Protein AF-A0A3D4IDK9-F1 (afdb_monomer)

Foldseek 3Di:
DDPAQKDKDWDAPVCLVVQLVLCCVPPVGSDDPDPRPDPQKTKMFMGGNNHTNDIDIWGCPDPPDTD

Secondary structure (DSSP, 8-state):
-PPPSEEEEE--GGGHHHHHHHHHHHHS----SS-TT-TTEEEEEEEETTEEEEEEEEEEEETTEE-

Radius of gyration: 12.93 Å; Cα contacts (8 Å, |Δi|>4): 94; chains: 1; bounding box: 24×32×32 Å

Structure (mmCIF, N/CA/C/O backbone):
data_AF-A0A3D4IDK9-F1
#
_entry.id   AF-A0A3D4IDK9-F1
#
loop_
_atom_site.group_PDB
_atom_site.id
_atom_site.type_symbol
_atom_site.label_atom_id
_atom_site.label_alt_id
_atom_site.label_comp_id
_atom_site.label_asym_id
_atom_site.label_entity_id
_atom_site.label_seq_id
_atom_site.pdbx_PDB_ins_code
_atom_site.Cartn_x
_atom_site.Cartn_y
_atom_site.Cartn_z
_atom_site.occupancy
_atom_site.B_iso_or_equiv
_atom_site.auth_seq_id
_atom_site.auth_comp_id
_atom_site.auth_asym_id
_atom_site.auth_atom_id
_atom_site.pdbx_PDB_model_num
ATOM 1 N N . MET A 1 1 ? -8.878 20.130 18.032 1.00 74.69 1 MET A N 1
ATOM 2 C CA . MET A 1 1 ? -9.268 19.553 16.728 1.00 74.69 1 MET A CA 1
ATOM 3 C C . MET A 1 1 ? -9.048 18.054 16.828 1.00 74.69 1 MET A C 1
ATOM 5 O O . MET A 1 1 ? -7.955 17.668 17.220 1.00 74.69 1 MET A O 1
ATOM 9 N N . ILE A 1 2 ? -10.072 17.231 16.599 1.00 82.62 2 ILE A N 1
ATOM 10 C CA . ILE A 1 2 ? -9.919 15.768 16.594 1.00 82.62 2 ILE A CA 1
ATOM 11 C C . ILE A 1 2 ? -9.387 15.393 15.203 1.00 82.62 2 ILE A C 1
ATOM 13 O O . ILE A 1 2 ? -9.975 15.856 14.222 1.00 82.62 2 ILE A O 1
ATOM 17 N N . PRO A 1 3 ? -8.272 14.651 15.082 1.00 80.75 3 PRO A N 1
ATOM 18 C CA . PRO A 1 3 ? -7.784 14.219 13.779 1.00 80.75 3 PRO A CA 1
ATOM 19 C C . PRO A 1 3 ? -8.841 13.351 13.080 1.00 80.75 3 PRO A C 1
ATOM 21 O O . PRO A 1 3 ? -9.579 12.629 13.756 1.00 80.75 3 PRO A O 1
ATOM 24 N N . PRO A 1 4 ? -8.946 13.424 11.743 1.00 89.50 4 PRO A N 1
ATOM 25 C CA . PRO A 1 4 ? -9.896 12.604 11.010 1.00 89.50 4 PRO A CA 1
ATOM 26 C C . PRO A 1 4 ? -9.634 11.117 11.288 1.00 89.50 4 PRO A C 1
ATOM 28 O O . PRO A 1 4 ? -8.479 10.720 11.470 1.00 89.50 4 PRO A O 1
ATOM 31 N N . PRO A 1 5 ? -10.681 10.273 11.285 1.00 94.06 5 PRO A N 1
ATOM 32 C CA . PRO A 1 5 ? -10.521 8.840 11.517 1.00 94.0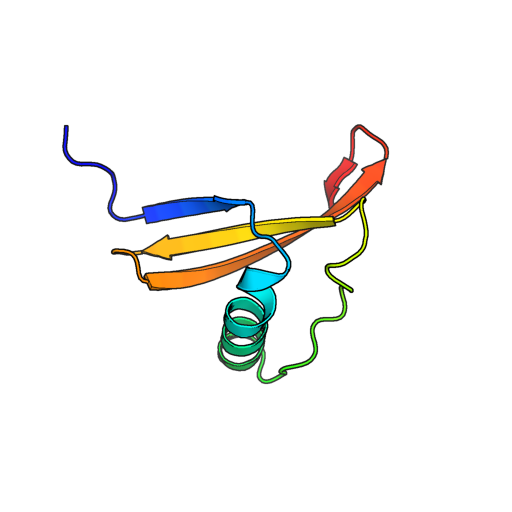6 5 PRO A CA 1
ATOM 33 C C . PRO A 1 5 ? -9.761 8.159 10.374 1.00 94.06 5 PRO A C 1
ATOM 35 O O . PRO A 1 5 ? -9.373 7.006 10.508 1.00 94.06 5 PRO A O 1
ATOM 38 N N . TYR A 1 6 ? -9.530 8.851 9.257 1.00 96.06 6 TYR A N 1
ATOM 39 C CA . TYR A 1 6 ? -8.794 8.347 8.110 1.00 96.06 6 TYR A CA 1
ATOM 40 C C . TYR A 1 6 ? -7.460 9.068 7.906 1.00 96.06 6 TYR A C 1
ATOM 42 O O . TYR A 1 6 ? -7.329 10.269 8.144 1.00 96.06 6 TYR A O 1
ATOM 50 N N . SER A 1 7 ? -6.464 8.332 7.414 1.00 96.44 7 SER A N 1
ATOM 51 C CA . SER A 1 7 ? -5.176 8.898 6.995 1.00 96.44 7 SER A CA 1
ATOM 52 C C . SER A 1 7 ? -4.595 8.131 5.811 1.00 96.44 7 SER A C 1
ATOM 54 O O . SER A 1 7 ? -4.893 6.952 5.635 1.00 96.44 7 SER A O 1
ATOM 56 N N . ILE A 1 8 ? -3.757 8.794 5.017 1.00 96.19 8 ILE A N 1
ATOM 57 C CA . ILE A 1 8 ? -2.955 8.168 3.961 1.00 96.19 8 ILE A CA 1
ATOM 58 C C . ILE A 1 8 ? -1.484 8.353 4.325 1.00 96.19 8 ILE A C 1
ATOM 60 O O . ILE A 1 8 ? -1.090 9.444 4.742 1.00 96.19 8 ILE A O 1
ATOM 64 N N . ARG A 1 9 ? -0.679 7.296 4.193 1.00 95.00 9 ARG A N 1
ATOM 65 C CA . ARG A 1 9 ? 0.750 7.315 4.534 1.00 95.00 9 ARG A CA 1
ATOM 66 C C . ARG A 1 9 ? 1.581 6.713 3.410 1.00 95.00 9 ARG A C 1
ATOM 68 O O . ARG A 1 9 ? 1.191 5.697 2.837 1.00 95.00 9 ARG A O 1
ATOM 75 N N . LEU A 1 10 ? 2.734 7.321 3.137 1.00 92.75 10 LEU A N 1
A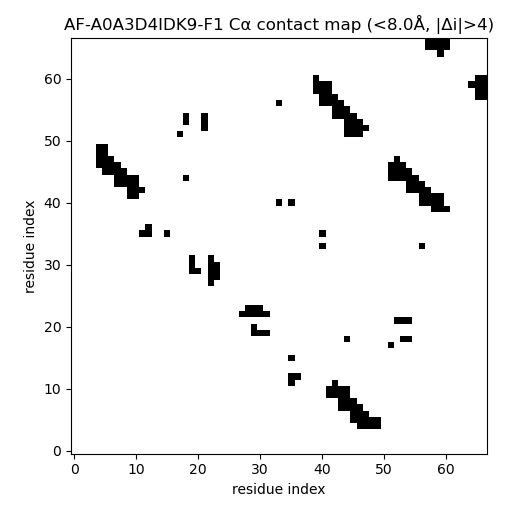TOM 76 C CA . LEU A 1 10 ? 3.790 6.689 2.348 1.00 92.75 10 LEU A CA 1
ATOM 77 C C . LEU A 1 10 ? 4.205 5.380 3.019 1.00 92.75 10 LEU A C 1
ATOM 79 O O . LEU A 1 10 ? 4.315 5.312 4.242 1.00 92.75 10 LEU A O 1
ATOM 83 N N . SER A 1 11 ? 4.371 4.349 2.203 1.00 89.56 11 SER A N 1
ATOM 84 C CA . SER A 1 11 ? 4.715 2.998 2.634 1.00 89.56 11 SER A CA 1
ATOM 85 C C . SER A 1 11 ? 6.102 2.620 2.139 1.00 89.56 11 SER A C 1
ATOM 87 O O . SER A 1 11 ? 6.560 3.104 1.106 1.00 89.56 11 SER A O 1
ATOM 89 N N . ASP A 1 12 ? 6.748 1.737 2.885 1.00 86.81 12 ASP A N 1
ATOM 90 C CA . ASP A 1 12 ? 8.081 1.214 2.621 1.00 86.81 12 ASP A CA 1
ATOM 91 C C . ASP A 1 12 ? 8.060 -0.322 2.564 1.00 86.81 12 ASP A C 1
ATOM 93 O O . ASP A 1 12 ? 7.011 -0.960 2.688 1.00 86.81 12 ASP A O 1
ATOM 97 N N . MET A 1 13 ? 9.232 -0.941 2.426 1.00 86.75 13 MET A N 1
ATOM 98 C CA . MET A 1 13 ? 9.365 -2.401 2.402 1.00 86.75 13 MET A CA 1
ATOM 99 C C . MET A 1 13 ? 8.809 -3.101 3.652 1.00 86.75 13 MET A C 1
ATOM 101 O O . MET A 1 13 ? 8.377 -4.249 3.555 1.00 86.75 13 MET A O 1
ATOM 105 N N . GLN A 1 14 ? 8.768 -2.440 4.816 1.00 89.19 14 GLN A N 1
ATOM 106 C CA . GLN A 1 14 ? 8.207 -3.032 6.040 1.00 89.19 14 GLN A CA 1
ATOM 107 C C . GLN A 1 14 ? 6.687 -3.194 5.951 1.00 89.19 14 GLN A C 1
ATOM 109 O O . GLN A 1 14 ? 6.097 -4.025 6.641 1.00 89.19 14 GLN A O 1
ATOM 114 N N . SER A 1 15 ? 6.058 -2.422 5.068 1.00 90.50 15 SER A N 1
ATOM 115 C CA . SER A 1 15 ? 4.622 -2.448 4.822 1.00 90.50 15 SER A CA 1
ATOM 116 C C . SER A 1 15 ? 4.195 -3.572 3.868 1.00 90.50 15 SER A C 1
ATOM 118 O O . SER A 1 15 ? 2.997 -3.832 3.747 1.00 90.50 15 SER A O 1
ATOM 120 N N . LEU A 1 16 ? 5.138 -4.275 3.221 1.00 89.56 16 LEU A N 1
ATOM 121 C CA . LEU A 1 16 ? 4.847 -5.328 2.239 1.00 89.56 16 LEU A CA 1
ATOM 122 C C . LEU A 1 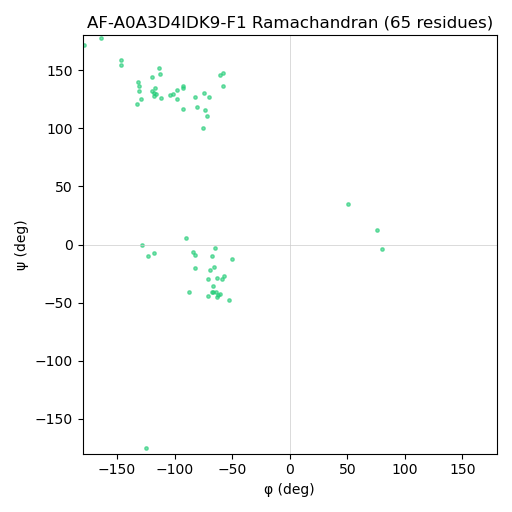16 ? 3.879 -6.408 2.766 1.00 89.56 16 LEU A C 1
ATOM 124 O O . LEU A 1 16 ? 2.875 -6.648 2.096 1.00 89.56 16 LEU A O 1
ATOM 128 N N . PRO A 1 17 ? 4.052 -6.983 3.976 1.00 91.94 17 PRO A N 1
ATOM 129 C CA . PRO A 1 17 ? 3.120 -7.997 4.479 1.00 91.94 17 PRO A CA 1
ATOM 130 C C . PRO A 1 17 ? 1.689 -7.472 4.678 1.00 91.94 17 PRO A C 1
ATOM 132 O O . PRO A 1 17 ? 0.721 -8.227 4.590 1.00 91.94 17 PRO A O 1
ATOM 135 N N . ILE A 1 18 ? 1.533 -6.174 4.964 1.00 93.94 18 ILE A N 1
ATOM 136 C CA . ILE A 1 18 ? 0.217 -5.531 5.086 1.00 93.94 18 ILE A CA 1
ATOM 137 C C . ILE A 1 18 ? -0.420 -5.418 3.702 1.00 93.94 18 ILE A C 1
ATOM 139 O O . ILE A 1 18 ? -1.597 -5.737 3.539 1.00 93.94 18 ILE A O 1
ATOM 143 N N . ILE A 1 19 ? 0.358 -4.995 2.707 1.00 92.19 19 ILE A N 1
ATOM 144 C CA . ILE A 1 19 ? -0.118 -4.812 1.336 1.00 92.19 19 ILE A CA 1
ATOM 145 C C . ILE A 1 19 ? -0.480 -6.162 0.711 1.00 92.19 19 ILE A C 1
ATOM 147 O O . ILE A 1 19 ? -1.537 -6.258 0.102 1.00 92.19 19 ILE A O 1
ATOM 151 N N . GLU A 1 20 ? 0.308 -7.221 0.923 1.00 91.75 20 GLU A N 1
ATOM 152 C CA . GLU A 1 20 ? -0.001 -8.573 0.420 1.00 91.75 20 GLU A CA 1
ATOM 153 C C . GLU A 1 20 ? -1.323 -9.094 0.989 1.00 91.75 20 GLU A C 1
ATOM 155 O O . GLU A 1 20 ? -2.159 -9.625 0.257 1.00 91.75 20 GLU A O 1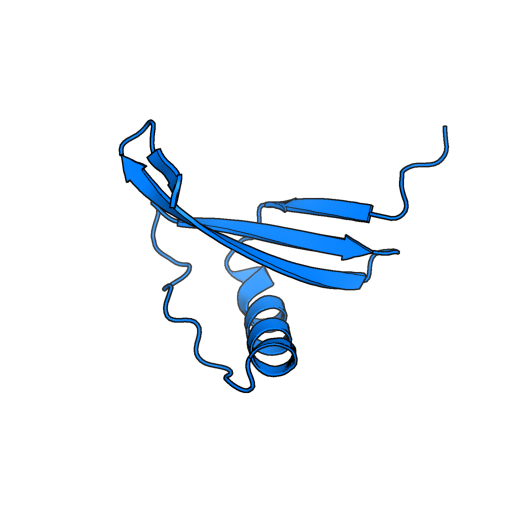
ATOM 160 N N . ARG A 1 21 ? -1.555 -8.880 2.291 1.00 94.06 21 ARG A N 1
ATOM 161 C CA . ARG A 1 21 ? -2.822 -9.233 2.943 1.00 94.06 21 ARG A CA 1
ATOM 162 C C . ARG A 1 21 ? -4.001 -8.433 2.402 1.00 94.06 21 ARG A C 1
ATOM 164 O O . ARG A 1 21 ? -5.083 -8.990 2.244 1.00 94.06 21 ARG A O 1
ATOM 171 N N . LEU A 1 22 ? -3.818 -7.136 2.155 1.00 94.12 22 LEU A N 1
ATOM 172 C CA . LEU A 1 22 ? -4.859 -6.302 1.555 1.00 94.12 22 LEU A CA 1
ATOM 173 C C . LEU A 1 22 ? -5.126 -6.706 0.104 1.00 94.12 22 LEU A C 1
ATOM 175 O O . LEU A 1 22 ? -6.281 -6.763 -0.296 1.00 94.12 22 LEU A O 1
ATOM 179 N N . ASN A 1 23 ? -4.087 -7.015 -0.672 1.00 92.69 23 ASN A N 1
ATOM 180 C CA . ASN A 1 23 ? -4.214 -7.467 -2.054 1.00 92.69 23 ASN A CA 1
ATOM 181 C C . ASN A 1 23 ? -4.993 -8.787 -2.119 1.00 92.69 23 ASN A C 1
ATOM 183 O O . ASN A 1 23 ? -5.928 -8.904 -2.905 1.00 92.69 23 ASN A O 1
ATOM 187 N N . GLU A 1 24 ? -4.699 -9.725 -1.214 1.00 93.75 24 GLU A N 1
ATOM 188 C CA . GLU A 1 24 ? -5.445 -10.980 -1.091 1.00 93.75 24 GLU A CA 1
ATOM 189 C C . GLU A 1 24 ? -6.904 -10.727 -0.702 1.00 93.75 24 GLU A C 1
ATOM 191 O O . GLU A 1 24 ? -7.811 -11.284 -1.313 1.00 93.75 24 GLU A O 1
ATOM 196 N N . ALA A 1 25 ? -7.151 -9.849 0.273 1.00 93.62 25 ALA A N 1
ATOM 197 C CA . ALA A 1 25 ? -8.506 -9.537 0.717 1.00 93.62 25 ALA A CA 1
ATOM 198 C C . ALA A 1 25 ? -9.345 -8.806 -0.349 1.00 93.62 25 ALA A C 1
ATOM 200 O O . ALA A 1 25 ? -10.553 -9.021 -0.422 1.00 93.62 25 ALA A O 1
ATOM 201 N N . ILE A 1 26 ? -8.725 -7.933 -1.151 1.00 91.50 26 ILE A N 1
ATOM 202 C CA . ILE A 1 26 ? -9.413 -7.093 -2.144 1.00 91.50 26 ILE A CA 1
ATOM 203 C C . ILE A 1 26 ? -9.558 -7.820 -3.489 1.00 91.50 26 ILE A C 1
ATOM 205 O O . ILE A 1 26 ? -10.605 -7.716 -4.126 1.00 91.50 26 ILE A O 1
ATOM 209 N N . PHE A 1 27 ? -8.526 -8.545 -3.927 1.00 89.75 27 PHE A N 1
ATOM 210 C CA . PHE A 1 27 ? -8.435 -9.119 -5.276 1.00 89.75 27 PHE A CA 1
ATOM 211 C C . PHE A 1 27 ? -8.364 -10.652 -5.301 1.00 89.75 27 PHE A C 1
ATOM 213 O O . PHE A 1 27 ? -8.437 -11.237 -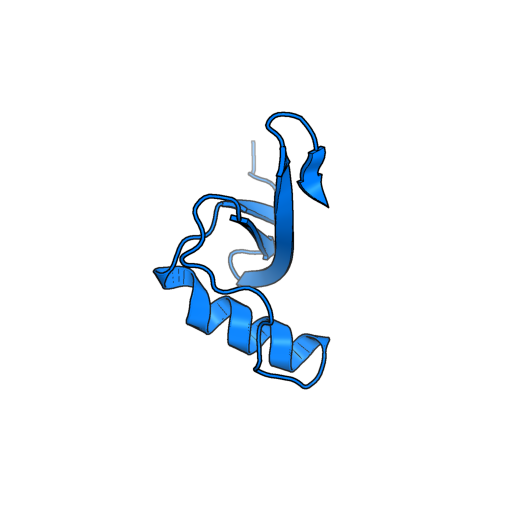6.379 1.00 89.75 27 PHE A O 1
ATOM 220 N N . GLY A 1 28 ? -8.239 -11.315 -4.147 1.00 91.00 28 GLY A N 1
ATOM 221 C CA . GLY A 1 28 ? -8.107 -12.773 -4.066 1.00 91.00 28 GLY A CA 1
ATOM 222 C C . GLY A 1 28 ? -6.725 -13.303 -4.455 1.00 91.00 28 GLY A C 1
ATOM 223 O O . GLY A 1 28 ? -6.577 -14.506 -4.654 1.00 91.00 28 GLY A O 1
ATOM 224 N N . ASP A 1 29 ? -5.721 -12.430 -4.571 1.00 85.50 29 ASP A N 1
ATOM 225 C CA . ASP A 1 29 ? -4.353 -12.788 -4.947 1.00 85.50 29 ASP A CA 1
ATOM 226 C C . ASP A 1 29 ? -3.350 -12.170 -3.968 1.00 85.50 29 ASP A C 1
ATOM 228 O O . ASP A 1 29 ? -3.455 -11.002 -3.604 1.00 85.50 29 ASP A O 1
ATOM 232 N N . ARG A 1 30 ? -2.349 -12.939 -3.540 1.00 80.50 30 ARG A N 1
ATOM 233 C CA . ARG A 1 30 ? -1.239 -12.417 -2.729 1.00 80.50 30 ARG A CA 1
ATOM 234 C C . ARG A 1 30 ? -0.156 -11.758 -3.566 1.00 80.50 30 ARG A C 1
ATOM 236 O O . ARG A 1 30 ? 0.635 -10.989 -3.027 1.00 80.50 30 ARG A O 1
ATOM 243 N N . TYR A 1 31 ? -0.094 -12.068 -4.857 1.00 80.06 31 TYR A N 1
ATOM 244 C CA . TYR A 1 31 ? 0.957 -11.576 -5.723 1.00 80.06 31 TYR A CA 1
ATOM 245 C C . TYR A 1 31 ? 0.755 -10.093 -6.043 1.00 80.06 31 TYR A C 1
ATOM 247 O O . TYR A 1 31 ? -0.196 -9.690 -6.714 1.00 80.06 31 TYR A O 1
ATOM 255 N N . ILE A 1 32 ? 1.697 -9.270 -5.587 1.00 75.44 32 ILE A N 1
ATOM 256 C CA . ILE A 1 32 ? 1.787 -7.867 -5.980 1.00 75.44 32 ILE A CA 1
ATOM 257 C C . ILE A 1 32 ? 2.736 -7.790 -7.176 1.00 75.44 32 ILE A C 1
ATOM 259 O O . ILE A 1 32 ? 3.923 -8.087 -7.066 1.00 75.44 32 ILE A O 1
ATOM 263 N N . ILE A 1 33 ? 2.210 -7.363 -8.327 1.00 64.69 33 ILE A N 1
ATOM 264 C CA . ILE A 1 33 ? 2.972 -7.224 -9.585 1.00 64.69 33 ILE A CA 1
ATOM 265 C C . ILE A 1 33 ? 4.155 -6.250 -9.429 1.00 64.69 33 ILE A C 1
ATOM 267 O O . ILE A 1 33 ? 5.185 -6.382 -10.093 1.00 64.69 33 ILE A O 1
ATOM 271 N N . ALA A 1 34 ? 4.014 -5.262 -8.548 1.00 64.94 34 ALA A N 1
ATOM 272 C CA . ALA A 1 34 ? 5.033 -4.265 -8.276 1.00 64.94 34 ALA A CA 1
ATOM 273 C C . ALA A 1 34 ? 6.098 -4.813 -7.314 1.00 64.94 34 ALA A C 1
ATOM 275 O O . ALA A 1 34 ? 5.804 -5.110 -6.156 1.00 64.94 34 ALA A O 1
ATOM 276 N N . ARG A 1 35 ? 7.358 -4.882 -7.761 1.00 68.00 35 ARG A N 1
ATOM 277 C CA . ARG A 1 35 ? 8.474 -5.072 -6.829 1.00 68.00 35 ARG A CA 1
ATOM 278 C C . ARG A 1 35 ? 8.673 -3.783 -6.042 1.00 68.00 35 ARG A C 1
ATOM 280 O O . ARG A 1 35 ? 9.093 -2.790 -6.619 1.00 68.00 35 ARG A O 1
ATOM 287 N N . MET A 1 36 ? 8.360 -3.791 -4.751 1.00 71.94 36 MET A N 1
ATOM 288 C CA . MET A 1 36 ? 8.418 -2.601 -3.888 1.00 71.94 36 MET A CA 1
ATOM 289 C C . MET A 1 36 ? 9.830 -2.023 -3.671 1.00 71.94 36 MET A C 1
ATOM 291 O O . MET A 1 36 ? 9.975 -0.998 -3.015 1.00 71.94 36 MET A O 1
ATOM 295 N N . ASP A 1 37 ? 10.858 -2.672 -4.214 1.00 70.44 37 ASP A N 1
ATOM 296 C CA . ASP A 1 37 ? 12.252 -2.230 -4.193 1.00 70.44 37 ASP A CA 1
ATOM 297 C C . ASP A 1 37 ? 12.594 -1.237 -5.315 1.00 70.44 37 ASP A C 1
ATOM 299 O O . ASP A 1 37 ? 13.703 -0.704 -5.342 1.00 70.44 37 ASP A O 1
ATOM 303 N N . ARG A 1 38 ? 11.669 -0.974 -6.247 1.00 79.00 38 ARG A N 1
ATOM 304 C CA . ARG A 1 38 ? 11.914 -0.004 -7.312 1.00 79.00 38 ARG A CA 1
ATOM 305 C C . ARG A 1 38 ? 11.837 1.423 -6.781 1.00 79.00 38 ARG A C 1
ATOM 307 O O . ARG A 1 38 ? 10.840 1.826 -6.190 1.00 79.00 38 ARG A O 1
ATOM 314 N N . GLU A 1 39 ? 12.854 2.215 -7.095 1.00 78.25 39 GLU A N 1
ATOM 315 C CA . GLU A 1 39 ? 12.934 3.632 -6.718 1.00 78.25 39 GLU A CA 1
ATOM 316 C C . GLU A 1 39 ? 11.861 4.504 -7.393 1.00 78.25 39 GLU A C 1
ATOM 318 O O . GLU A 1 39 ? 11.552 5.592 -6.916 1.00 78.25 39 GLU A O 1
ATOM 323 N N . ASP A 1 40 ? 11.269 4.030 -8.493 1.00 80.19 40 ASP A N 1
ATOM 324 C CA . ASP A 1 40 ? 10.211 4.724 -9.231 1.00 80.19 40 ASP A CA 1
ATOM 325 C C . ASP A 1 40 ? 8.793 4.376 -8.749 1.00 80.19 40 ASP A C 1
ATOM 327 O O . ASP A 1 40 ? 7.807 4.808 -9.350 1.00 80.19 40 ASP A O 1
ATOM 331 N N . LEU A 1 41 ? 8.668 3.606 -7.667 1.00 83.00 41 LEU A N 1
ATOM 332 C CA . LEU A 1 41 ? 7.385 3.262 -7.074 1.00 83.00 41 LEU A CA 1
ATOM 333 C C . LEU A 1 41 ? 7.048 4.157 -5.891 1.00 83.00 41 LEU A C 1
ATOM 335 O O . LEU A 1 41 ? 7.822 4.337 -4.957 1.00 83.00 41 LEU A O 1
ATOM 339 N N . THR A 1 42 ? 5.815 4.652 -5.894 1.00 86.75 42 THR A N 1
ATOM 340 C CA . THR A 1 42 ? 5.195 5.251 -4.716 1.00 86.75 42 THR A CA 1
ATOM 341 C C . THR A 1 42 ? 4.060 4.361 -4.253 1.00 86.75 42 THR A C 1
ATOM 343 O O . THR A 1 42 ? 3.141 4.054 -5.015 1.00 86.75 42 THR A O 1
ATOM 346 N N . VAL A 1 43 ? 4.102 3.974 -2.981 1.00 88.44 43 VAL A N 1
ATOM 347 C CA . VAL A 1 43 ? 3.045 3.182 -2.360 1.00 88.44 43 VAL A CA 1
ATOM 348 C C . VAL A 1 43 ? 2.426 3.970 -1.221 1.00 88.44 43 VAL A C 1
ATOM 350 O O . VAL A 1 43 ? 3.121 4.516 -0.363 1.00 88.44 43 VAL A O 1
ATOM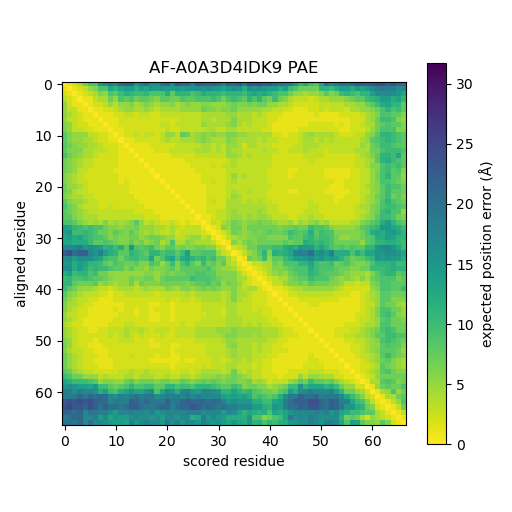 353 N N . LEU A 1 44 ? 1.101 4.040 -1.234 1.00 94.19 44 LEU A N 1
ATOM 354 C CA . LEU A 1 44 ? 0.297 4.731 -0.240 1.00 94.19 44 LEU A CA 1
ATOM 355 C C . LEU A 1 44 ? -0.612 3.725 0.460 1.00 94.19 44 LEU A C 1
ATOM 357 O O . LEU A 1 44 ? -1.358 3.016 -0.213 1.00 94.19 44 LEU A O 1
ATOM 361 N N . LEU A 1 45 ? -0.594 3.706 1.792 1.00 95.69 45 LEU A N 1
ATOM 362 C CA . LEU A 1 45 ? -1.525 2.945 2.624 1.00 95.69 45 LEU A CA 1
ATOM 363 C C . LEU A 1 45 ? -2.602 3.867 3.186 1.00 95.69 45 LEU A C 1
ATOM 365 O O . LEU A 1 45 ? -2.304 4.908 3.778 1.00 95.69 45 LEU A O 1
ATOM 369 N N . ALA A 1 46 ? -3.855 3.460 3.015 1.00 97.38 46 ALA A N 1
ATOM 370 C CA . ALA A 1 46 ? -5.015 4.098 3.609 1.00 97.38 46 ALA A CA 1
ATOM 371 C C . ALA A 1 46 ? -5.349 3.427 4.943 1.00 97.38 46 ALA A C 1
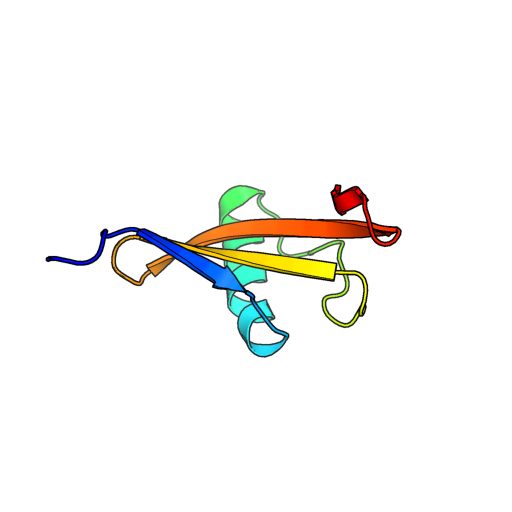ATOM 373 O O . ALA A 1 46 ? -5.405 2.199 5.042 1.00 97.38 46 ALA A O 1
ATOM 374 N N . TYR A 1 47 ? -5.615 4.248 5.952 1.00 97.06 47 TYR A N 1
ATOM 375 C CA . TYR A 1 47 ? -6.014 3.817 7.284 1.00 97.06 47 TYR A CA 1
ATOM 376 C C . TYR A 1 47 ? -7.394 4.365 7.629 1.00 97.06 47 TYR A C 1
ATOM 378 O O . TYR A 1 47 ? -7.679 5.516 7.301 1.00 97.06 47 TYR A O 1
ATOM 386 N N . PHE A 1 48 ? -8.191 3.579 8.351 1.00 96.88 48 PHE A N 1
ATOM 387 C CA . PHE A 1 48 ? -9.416 3.997 9.033 1.00 96.88 48 PHE A CA 1
ATOM 388 C C . PHE A 1 48 ? -9.351 3.519 10.487 1.00 96.88 48 PHE A C 1
ATOM 390 O O . PHE A 1 48 ? -9.074 2.350 10.738 1.00 96.88 48 PHE A O 1
ATOM 397 N N . GLU A 1 49 ? -9.511 4.432 11.442 1.00 95.56 49 GLU A N 1
ATOM 398 C CA . GLU A 1 49 ? -9.369 4.180 12.885 1.00 95.56 49 GLU A CA 1
ATOM 399 C C . GLU A 1 49 ? -8.052 3.463 13.248 1.00 95.56 49 GLU A C 1
ATOM 401 O O . GLU A 1 49 ? -7.978 2.638 14.152 1.00 95.56 49 GLU A O 1
ATOM 406 N N . GLY A 1 50 ? -6.978 3.779 12.514 1.00 93.44 50 GLY A N 1
ATOM 407 C CA . GLY A 1 50 ? -5.653 3.177 12.697 1.00 93.44 50 GLY A CA 1
ATOM 408 C C . GLY A 1 50 ? -5.466 1.798 12.054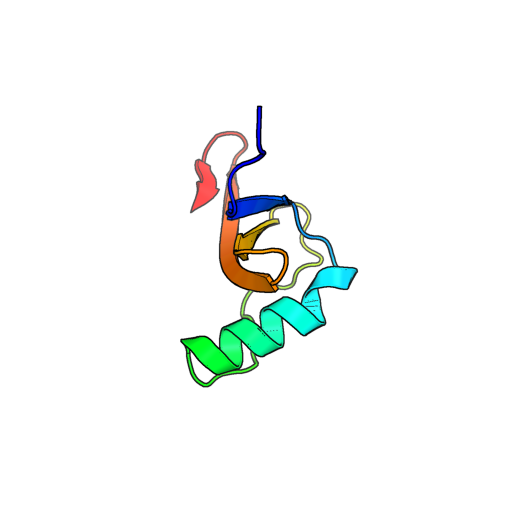 1.00 93.44 50 GLY A C 1
ATOM 409 O O . GLY A 1 50 ? -4.344 1.294 12.048 1.00 93.44 50 GLY A O 1
ATOM 410 N N . LEU A 1 51 ? -6.509 1.216 11.458 1.00 95.25 51 LEU A N 1
ATOM 411 C CA . LEU A 1 51 ? -6.438 -0.052 10.735 1.00 95.25 51 LEU A CA 1
ATOM 412 C C . LEU A 1 51 ? -6.179 0.180 9.241 1.00 95.25 51 LEU A C 1
ATOM 414 O O . LEU A 1 51 ? -6.802 1.067 8.657 1.00 95.25 51 LEU A O 1
ATOM 418 N N . PRO A 1 52 ? -5.287 -0.595 8.601 1.00 96.25 52 PRO A N 1
ATOM 419 C CA . PRO A 1 52 ? -5.067 -0.502 7.165 1.00 96.25 52 PRO A CA 1
ATOM 420 C C . PRO A 1 52 ? -6.289 -1.053 6.416 1.00 96.25 52 PRO A C 1
ATOM 422 O O . PRO A 1 52 ? -6.724 -2.175 6.672 1.00 96.25 52 PRO A O 1
ATOM 425 N N . VAL A 1 53 ? -6.843 -0.263 5.497 1.00 96.69 53 VAL A N 1
ATOM 426 C CA . VAL A 1 53 ? -8.090 -0.586 4.770 1.00 96.69 53 VAL A CA 1
ATOM 427 C C . VAL A 1 53 ? -7.929 -0.603 3.254 1.00 96.69 53 VAL A C 1
ATOM 429 O O . VAL A 1 53 ? -8.827 -1.036 2.540 1.00 96.69 53 VAL A O 1
ATOM 432 N N . GLY A 1 54 ? -6.794 -0.142 2.742 1.00 95.62 54 GLY A N 1
ATOM 433 C CA . GLY A 1 54 ? -6.532 -0.134 1.312 1.00 95.62 54 GLY A CA 1
ATOM 434 C C . GLY A 1 54 ? -5.157 0.417 0.997 1.00 95.62 54 GLY A C 1
ATOM 435 O O . GLY A 1 54 ? -4.461 0.940 1.869 1.00 95.62 54 GLY A O 1
ATOM 436 N N . PHE A 1 55 ? -4.769 0.302 -0.265 1.00 94.44 55 PHE A N 1
ATOM 437 C CA . PHE A 1 55 ? -3.503 0.816 -0.753 1.00 94.44 55 PHE A CA 1
ATOM 438 C C . PHE A 1 55 ? -3.635 1.296 -2.198 1.00 94.44 55 PHE A C 1
ATOM 440 O O . PHE A 1 55 ? -4.535 0.879 -2.930 1.00 94.44 55 PHE A O 1
ATOM 447 N N . LYS A 1 56 ? -2.721 2.171 -2.614 1.00 92.25 56 LYS A N 1
ATOM 448 C CA . LYS A 1 56 ? -2.527 2.557 -4.013 1.00 92.25 56 LYS A CA 1
ATOM 449 C C . LYS A 1 56 ? -1.045 2.462 -4.330 1.00 92.25 56 LYS A C 1
ATOM 451 O O . LYS A 1 56 ? -0.208 2.968 -3.588 1.00 92.25 56 LYS A O 1
ATOM 456 N N . ILE A 1 57 ? -0.756 1.816 -5.450 1.00 87.25 57 ILE A N 1
ATOM 457 C CA . ILE A 1 57 ? 0.569 1.778 -6.056 1.00 87.25 57 ILE A CA 1
ATOM 458 C C . ILE A 1 57 ? 0.526 2.722 -7.254 1.00 87.25 57 ILE A C 1
ATOM 460 O O . ILE A 1 57 ? -0.407 2.650 -8.062 1.00 87.25 57 ILE A O 1
ATOM 464 N N . GLY A 1 58 ? 1.493 3.632 -7.305 1.00 86.31 58 GLY A N 1
ATOM 465 C CA . GLY A 1 58 ? 1.731 4.535 -8.419 1.00 86.31 58 GLY A CA 1
ATOM 466 C C . GLY A 1 58 ? 3.123 4.307 -8.994 1.00 86.31 58 GLY A C 1
ATOM 467 O O . GLY 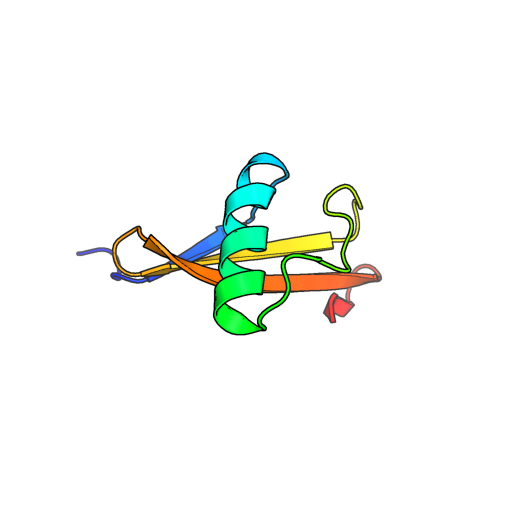A 1 58 ? 4.094 4.248 -8.237 1.00 86.31 58 GLY A O 1
ATOM 468 N N . TYR A 1 59 ? 3.220 4.195 -10.316 1.00 81.62 59 TYR A N 1
ATOM 469 C CA . TYR A 1 59 ? 4.504 4.122 -11.019 1.00 81.62 59 TYR A CA 1
ATOM 470 C C . TYR A 1 59 ? 4.869 5.503 -11.543 1.00 81.62 59 TYR A C 1
ATOM 472 O O . TYR A 1 59 ? 4.087 6.101 -12.287 1.00 81.62 59 TYR A O 1
ATOM 480 N N . MET A 1 60 ? 6.053 5.998 -11.198 1.00 73.69 60 MET A N 1
ATOM 481 C CA . MET A 1 60 ? 6.593 7.213 -11.791 1.00 73.69 60 MET A CA 1
ATOM 482 C C . MET A 1 60 ? 7.084 6.892 -13.209 1.00 73.69 60 MET A C 1
ATOM 484 O O . MET A 1 60 ? 8.161 6.340 -13.402 1.00 73.69 60 MET A O 1
ATOM 488 N N . GLY A 1 61 ? 6.284 7.227 -14.223 1.00 63.00 61 GLY A N 1
ATOM 489 C CA . GLY A 1 61 ? 6.682 7.063 -15.626 1.00 63.00 61 GLY A CA 1
ATOM 490 C C . GLY A 1 61 ? 7.772 8.058 -16.053 1.00 63.00 61 GLY A C 1
ATOM 491 O O . GLY A 1 61 ? 8.573 7.764 -16.935 1.00 63.00 61 GLY A O 1
ATOM 492 N N . ASN A 1 62 ? 7.786 9.240 -15.430 1.00 58.69 62 ASN A N 1
ATOM 493 C CA . ASN A 1 62 ? 8.832 10.271 -15.452 1.00 58.69 62 ASN A CA 1
ATOM 494 C C . ASN A 1 62 ? 8.584 11.244 -14.277 1.00 58.69 62 ASN A C 1
ATOM 496 O O . ASN A 1 62 ? 7.560 11.114 -13.610 1.00 58.69 62 ASN A O 1
ATOM 500 N N . GLU A 1 63 ? 9.448 12.249 -14.064 1.00 57.59 63 GLU A N 1
ATOM 501 C CA . GLU A 1 63 ? 9.356 13.233 -12.955 1.00 57.59 63 GLU A CA 1
ATOM 502 C C . GLU A 1 63 ? 7.981 13.923 -12.778 1.00 57.59 63 GLU A C 1
ATOM 504 O O . GLU A 1 63 ? 7.757 14.600 -11.775 1.00 57.59 63 GLU A O 1
ATOM 509 N N . LYS A 1 64 ? 7.059 13.809 -13.746 1.00 51.78 64 LYS A N 1
ATOM 510 C CA . LYS A 1 64 ? 5.767 14.510 -13.764 1.00 51.78 64 LYS A CA 1
ATOM 511 C C . LYS A 1 64 ? 4.545 13.612 -13.978 1.00 51.78 64 LYS A C 1
ATOM 513 O O . LYS A 1 64 ? 3.437 14.144 -14.021 1.00 51.78 64 LYS A O 1
ATOM 518 N N . VAL A 1 65 ? 4.698 12.294 -14.132 1.00 54.16 65 VAL A N 1
ATOM 519 C CA . VAL A 1 65 ? 3.572 11.397 -14.457 1.00 54.16 65 VAL A CA 1
ATOM 520 C C . VAL A 1 65 ? 3.567 10.165 -13.560 1.00 54.16 65 VAL A C 1
ATOM 522 O O . VAL A 1 65 ? 4.508 9.374 -13.587 1.00 54.16 65 VAL A O 1
ATOM 525 N N . PHE A 1 66 ? 2.463 9.986 -12.831 1.00 54.62 66 PHE A N 1
ATOM 526 C CA . PHE A 1 66 ? 2.169 8.810 -12.012 1.00 54.62 66 PHE A CA 1
ATOM 527 C C . PHE A 1 66 ? 0.932 8.084 -12.570 1.00 54.62 66 PHE A C 1
ATOM 529 O O . PHE A 1 66 ? -0.090 8.734 -12.799 1.00 54.62 66 PHE A O 1
ATOM 536 N N . TYR A 1 67 ? 1.021 6.764 -12.778 1.00 59.28 67 TYR A N 1
ATOM 537 C CA . TYR A 1 67 ? -0.090 5.878 -13.194 1.00 59.28 67 TYR A CA 1
ATOM 538 C C . TYR A 1 67 ? -0.528 4.962 -12.037 1.00 59.28 67 TYR A C 1
ATOM 540 O O . TYR A 1 67 ? 0.384 4.378 -11.411 1.00 59.28 67 TYR A O 1
#

Solvent-accessible surface area (backbone atoms only — not comparable to full-atom values): 4144 Å² total; per-residue (Å²): 134,82,78,69,60,56,52,76,39,84,54,57,75,87,44,44,71,59,51,30,52,46,37,28,73,74,73,73,38,59,81,66,91,66,66,79,84,43,90,52,56,48,38,37,38,31,27,48,78,84,40,82,74,47,71,49,76,31,40,50,80,47,105,87,41,74,89

pLDDT: mean 84.58, std 12.49, range [51.78, 97.38]

Nearest PDB structures (foldseek):
  7wx7-assembly1_A  TM=8.210E-01  e=5.908E-02  Legionella pneumophila
  7n1l-assembly4_J  TM=7.727E-01  e=7.175E-02  Brucella abortus 2308
  1sqh-assembly1_A  TM=4.842E-01  e=1.162E+00  Drosophila melanogaster
  3d2p-assembly1_A  TM=6.088E-01  e=2.527E+00  Neisseria gonorrhoeae
  6d7k-assembly1_D  TM=7.265E-01  e=1.828E+00  Methylosinus sporium

Sequence (67 aa):
MIPPPYSIRLSDMQSLPIIERLNEAIFGDRYIIARMDREDLTVLLAYFEGLPVGFKIGYMGNEKVFY

Mean predicted aligned error: 5.88 Å